Protein AF-A0A838R9N7-F1 (afdb_monomer_lite)

Radius of gyration: 21.09 Å; chains: 1; bounding box: 50×28×42 Å

Foldseek 3Di:
DPVPVVVVVVVVLVPDPPDDPVPPPDDPVRCPDDPVNVVVVLVVVLDDPVLVVQLVVVVVVPDDSVVSVVVSVVVSVVVVD

Secondary structure (DSSP, 8-state):
--HHHHHHHHHHHHHSTT--GGGSPPPGGG----HHHHHHHHHHHH--HHHHHHHHHHHHTT--HHHHHHHHHHHHHHHH-

pLDDT: mean 70.26, std 9.23, range [45.41, 84.0]

Structure (mmCIF, N/CA/C/O backbone):
data_AF-A0A838R9N7-F1
#
_entry.id   AF-A0A838R9N7-F1
#
loop_
_atom_site.group_PDB
_atom_site.id
_atom_site.type_symbol
_atom_site.label_atom_id
_atom_site.label_alt_id
_atom_site.label_comp_id
_atom_site.label_asym_id
_atom_site.label_entity_id
_atom_site.label_seq_id
_atom_site.pdbx_PDB_ins_code
_atom_site.Cartn_x
_atom_site.Cartn_y
_atom_site.Cartn_z
_atom_site.occupancy
_atom_site.B_iso_or_equiv
_atom_site.auth_seq_id
_atom_site.auth_comp_id
_atom_site.auth_asym_id
_atom_site.auth_atom_id
_atom_site.pdbx_PDB_model_num
ATOM 1 N N . MET A 1 1 ? -33.821 11.039 16.692 1.00 45.41 1 MET A N 1
ATOM 2 C CA . MET A 1 1 ? -34.567 9.863 16.190 1.00 45.41 1 MET A CA 1
ATOM 3 C C . MET A 1 1 ? -33.602 8.770 15.683 1.00 45.41 1 MET A C 1
ATOM 5 O O . MET A 1 1 ? -33.906 8.109 14.707 1.00 45.41 1 MET A O 1
ATOM 9 N N . THR A 1 2 ? -32.443 8.567 16.337 1.00 53.16 2 THR A N 1
ATOM 10 C CA . THR A 1 2 ? -31.336 7.702 15.838 1.00 53.16 2 THR A CA 1
ATOM 11 C C . THR A 1 2 ? -30.879 6.664 16.877 1.00 53.16 2 THR A C 1
ATOM 13 O O . THR A 1 2 ? -30.172 5.720 16.558 1.00 53.16 2 THR A O 1
ATOM 16 N N . THR A 1 3 ? -31.316 6.795 18.131 1.00 54.16 3 THR A N 1
ATOM 17 C CA . THR A 1 3 ? -30.897 5.945 19.256 1.00 54.16 3 THR A CA 1
ATOM 18 C C . THR A 1 3 ? -31.678 4.636 19.379 1.00 54.16 3 THR A C 1
ATOM 20 O O . THR A 1 3 ? -31.205 3.725 20.043 1.00 54.16 3 THR A O 1
ATOM 23 N N . GLN A 1 4 ? -32.845 4.504 18.740 1.00 52.34 4 GLN A N 1
ATOM 24 C CA . GLN A 1 4 ? -33.667 3.291 18.854 1.00 52.34 4 GLN A CA 1
ATOM 25 C C . GLN A 1 4 ? -33.218 2.169 17.900 1.00 52.34 4 GLN A C 1
ATOM 27 O O . GLN A 1 4 ? -33.310 1.004 18.266 1.00 52.34 4 GLN A O 1
ATOM 32 N N . HIS A 1 5 ? -32.669 2.500 16.724 1.00 54.31 5 HIS A N 1
ATOM 33 C CA . HIS A 1 5 ? -32.176 1.505 15.758 1.00 54.31 5 HIS A CA 1
ATOM 34 C C . HIS A 1 5 ? -30.936 0.748 16.266 1.00 54.31 5 HIS A C 1
ATOM 36 O O . HIS A 1 5 ? -30.918 -0.475 16.235 1.00 54.31 5 HIS A O 1
ATOM 42 N N . ALA A 1 6 ? -29.953 1.451 16.844 1.00 55.88 6 ALA A N 1
ATOM 43 C CA . ALA A 1 6 ? -28.725 0.827 17.354 1.00 55.88 6 ALA A CA 1
ATOM 44 C C . ALA A 1 6 ? -28.969 -0.187 18.493 1.00 55.88 6 ALA A C 1
ATOM 46 O O . ALA A 1 6 ? -28.186 -1.113 18.692 1.00 55.88 6 ALA A O 1
ATOM 47 N N . LEU A 1 7 ? -30.056 -0.009 19.249 1.00 57.59 7 LEU A N 1
ATOM 48 C CA . LEU A 1 7 ? -30.411 -0.863 20.382 1.00 57.59 7 LEU A CA 1
ATOM 49 C C . LEU A 1 7 ? -31.030 -2.181 19.892 1.00 57.59 7 LEU A C 1
ATOM 51 O O . LEU A 1 7 ? -30.731 -3.232 20.457 1.00 57.59 7 LEU A O 1
ATOM 55 N N . LEU A 1 8 ? -31.818 -2.133 18.811 1.00 60.16 8 LEU A N 1
ATOM 56 C CA . LEU A 1 8 ? -32.386 -3.317 18.158 1.00 60.16 8 LEU A CA 1
ATOM 57 C C . LEU A 1 8 ? -31.281 -4.177 17.528 1.00 60.16 8 LEU A C 1
ATOM 59 O O . LEU A 1 8 ? -31.225 -5.376 17.793 1.00 60.16 8 LEU A O 1
ATOM 63 N N . ASP A 1 9 ? -30.336 -3.550 16.820 1.00 63.81 9 ASP A N 1
ATOM 64 C CA . ASP A 1 9 ? -29.203 -4.248 16.198 1.00 63.81 9 ASP A CA 1
ATOM 65 C C . ASP A 1 9 ? -28.303 -4.926 17.249 1.00 63.81 9 ASP A C 1
ATOM 67 O O . ASP A 1 9 ? -27.818 -6.038 17.049 1.00 63.81 9 ASP A O 1
ATOM 71 N N . SER A 1 10 ? -28.101 -4.287 18.409 1.00 63.12 10 SER A N 1
ATOM 72 C CA . SER A 1 10 ? -27.265 -4.835 19.486 1.00 63.12 10 SER A CA 1
ATOM 73 C C . SER A 1 10 ? -27.864 -6.072 20.167 1.00 63.12 10 SER A C 1
ATOM 75 O O . SER A 1 10 ? -27.120 -6.976 20.552 1.00 63.12 10 SER A O 1
ATOM 77 N N . GLU A 1 11 ? -29.192 -6.141 20.291 1.00 66.19 11 GLU A N 1
ATOM 78 C CA . GLU A 1 11 ? -29.892 -7.284 20.887 1.00 66.19 11 GLU A CA 1
ATOM 79 C C . GLU A 1 11 ? -30.004 -8.453 19.893 1.00 66.19 11 GLU A C 1
ATOM 81 O O . GLU A 1 11 ? -29.854 -9.610 20.291 1.00 66.19 11 GLU A O 1
ATOM 86 N N . GLU A 1 12 ? -30.169 -8.173 18.593 1.00 65.56 12 GLU A N 1
ATOM 87 C CA . GLU A 1 12 ? -30.096 -9.201 17.542 1.00 65.56 12 GLU A CA 1
ATOM 88 C C . GLU A 1 12 ? -28.685 -9.790 17.413 1.00 65.56 12 GLU A C 1
ATOM 90 O O . GLU A 1 12 ? -28.527 -11.013 17.358 1.00 65.56 12 GLU A O 1
ATOM 95 N N . LEU A 1 13 ? -27.645 -8.946 17.457 1.00 64.62 13 LEU A N 1
ATOM 96 C CA . LEU A 1 13 ? -26.250 -9.391 17.434 1.00 64.62 13 LEU A CA 1
ATOM 97 C C . LEU A 1 13 ? -25.936 -10.324 18.606 1.00 64.62 13 LEU A C 1
ATOM 99 O O . LEU A 1 13 ? -25.285 -11.336 18.389 1.00 64.62 13 LEU A O 1
ATOM 103 N N . ARG A 1 14 ? -26.438 -10.044 19.816 1.00 63.22 14 ARG A N 1
ATOM 104 C CA . ARG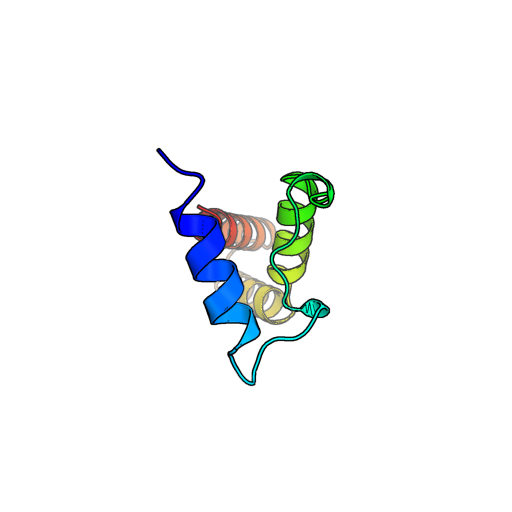 A 1 14 ? -26.228 -10.887 21.012 1.00 63.22 14 ARG A CA 1
ATOM 105 C C . ARG A 1 14 ? -26.913 -12.252 20.953 1.00 63.22 14 ARG A C 1
ATOM 107 O O . ARG A 1 14 ? -26.494 -13.162 21.662 1.00 63.22 14 ARG A O 1
ATOM 114 N N . ARG A 1 15 ? -27.962 -12.399 20.139 1.00 66.06 15 ARG A N 1
ATOM 115 C CA . ARG A 1 15 ? -28.675 -13.672 19.934 1.00 66.06 15 ARG A CA 1
ATOM 116 C C . ARG A 1 15 ? -28.054 -14.537 18.8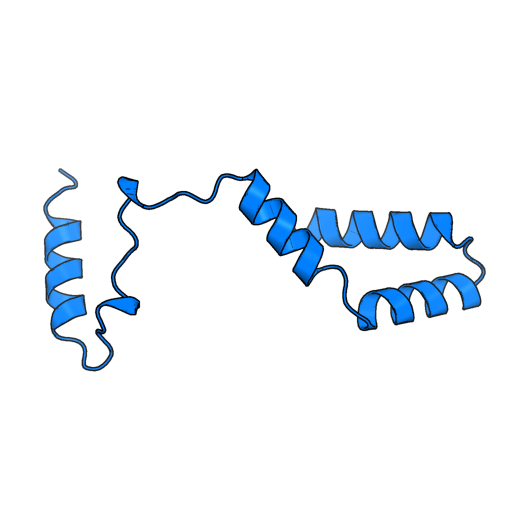39 1.00 66.06 15 ARG A C 1
ATOM 118 O O . ARG A 1 15 ? -28.412 -15.708 18.725 1.00 66.06 15 ARG A O 1
ATOM 125 N N . SER A 1 16 ? -27.134 -13.985 18.046 1.00 66.75 16 SER A N 1
ATOM 126 C CA . SER A 1 16 ? -26.418 -14.738 17.022 1.00 66.75 16 SER A CA 1
ATOM 127 C C . SER A 1 16 ? -25.416 -15.710 17.661 1.00 66.75 16 SER A C 1
ATOM 129 O O . SER A 1 16 ? -24.618 -15.299 18.505 1.00 66.75 16 SER A O 1
ATOM 131 N N . PRO A 1 17 ? -25.373 -16.982 17.229 1.00 65.56 17 PRO A N 1
ATOM 132 C CA . PRO A 1 17 ? -24.394 -17.956 17.713 1.00 65.56 17 PRO A CA 1
ATOM 133 C C . PRO A 1 17 ? -22.932 -17.606 17.371 1.00 65.56 17 PRO A C 1
ATOM 135 O O . PRO A 1 17 ? -22.028 -18.279 17.854 1.00 65.56 17 PRO A O 1
ATOM 138 N N . LEU A 1 18 ? -22.682 -16.564 16.563 1.00 61.56 18 LEU A N 1
ATOM 139 C CA . LEU A 1 18 ? -21.342 -16.036 16.260 1.00 61.56 18 LEU A CA 1
ATOM 140 C C . LEU A 1 18 ? -20.960 -14.795 17.089 1.00 61.56 18 LEU A C 1
ATOM 142 O O . LEU A 1 18 ? -19.959 -14.142 16.793 1.00 61.56 18 LEU A O 1
ATOM 146 N N . TRP A 1 19 ? -21.735 -14.432 18.111 1.00 57.19 19 TRP A N 1
ATOM 147 C CA . TRP A 1 19 ? -21.415 -13.279 18.950 1.00 57.19 19 TRP A CA 1
ATOM 148 C C . TRP A 1 19 ? -20.328 -13.606 19.981 1.00 57.19 19 TRP A C 1
ATOM 150 O O . TRP A 1 19 ? -20.509 -14.470 20.836 1.00 57.19 19 TRP A O 1
ATOM 160 N N . ASN A 1 20 ? -19.203 -12.887 19.920 1.00 64.62 20 ASN A N 1
ATOM 161 C CA . ASN A 1 20 ? -18.094 -12.976 20.874 1.00 64.62 20 ASN A CA 1
ATOM 162 C C . ASN A 1 20 ? -17.745 -11.556 21.374 1.00 64.62 20 ASN A C 1
ATOM 164 O O . ASN A 1 20 ? -17.770 -10.630 20.560 1.00 64.62 20 ASN A O 1
ATOM 168 N N . PRO A 1 21 ? -17.387 -11.337 22.654 1.00 61.84 21 PRO A N 1
ATOM 169 C CA . PRO A 1 21 ? -16.838 -10.068 23.147 1.00 61.84 21 PRO A CA 1
ATOM 170 C C . PRO A 1 21 ? -15.705 -9.463 22.300 1.00 61.84 21 PRO A C 1
ATOM 172 O O . PRO A 1 21 ? -15.610 -8.239 22.241 1.00 61.84 21 PRO A O 1
ATOM 175 N N . ASP A 1 22 ? -14.903 -10.273 21.600 1.00 58.03 22 ASP A N 1
ATOM 176 C CA . ASP A 1 22 ? -13.856 -9.779 20.684 1.00 58.03 22 ASP A CA 1
ATOM 177 C C . ASP A 1 22 ? -14.407 -9.221 19.360 1.00 58.03 22 ASP A C 1
ATOM 179 O O . ASP A 1 22 ? -13.764 -8.404 18.707 1.00 58.03 22 ASP A O 1
ATOM 183 N N . LEU A 1 23 ? -15.609 -9.652 18.964 1.00 58.50 23 LEU A N 1
ATOM 184 C CA . LEU A 1 23 ? -16.324 -9.197 17.766 1.00 58.50 23 LEU A CA 1
ATOM 185 C C . LEU A 1 23 ? -17.271 -8.027 18.065 1.00 58.50 23 LEU A C 1
ATOM 187 O O . LEU A 1 23 ? -17.946 -7.529 17.162 1.00 58.50 23 LEU A O 1
ATOM 191 N N . ALA A 1 24 ? -17.357 -7.595 19.326 1.00 61.22 24 ALA A N 1
ATOM 192 C CA . ALA A 1 24 ? -18.188 -6.467 19.699 1.00 61.22 24 ALA A CA 1
ATOM 193 C C . ALA A 1 24 ? -17.706 -5.193 18.972 1.00 61.22 24 ALA A C 1
ATOM 195 O O . ALA A 1 24 ? -16.497 -4.943 18.907 1.00 61.22 24 ALA A O 1
ATOM 196 N N . PRO A 1 25 ? -18.626 -4.359 18.446 1.00 57.94 25 PRO A N 1
ATOM 197 C CA . PRO A 1 25 ? -18.268 -3.114 17.780 1.00 57.94 25 PRO A CA 1
ATOM 198 C C . PRO A 1 25 ? -17.358 -2.268 18.670 1.00 57.94 25 PRO A C 1
ATOM 200 O O . PRO A 1 25 ? -17.673 -1.998 19.833 1.00 57.94 25 PRO A O 1
ATOM 203 N N . THR A 1 26 ? -16.212 -1.851 18.135 1.00 60.16 26 THR A N 1
ATOM 204 C CA . THR A 1 26 ? -15.246 -1.058 18.892 1.00 60.16 26 THR A CA 1
ATOM 205 C C . THR A 1 26 ? -15.864 0.300 19.217 1.00 60.16 26 THR A C 1
ATOM 207 O O . THR A 1 26 ? -16.223 1.058 18.315 1.00 60.16 26 THR A O 1
ATOM 210 N N . GLN A 1 27 ? -16.005 0.601 20.509 1.00 60.75 27 GLN A N 1
ATOM 211 C CA . GLN A 1 27 ? -16.561 1.872 20.976 1.00 60.75 27 GLN A CA 1
ATOM 212 C C . GLN A 1 27 ? -15.713 3.056 20.465 1.00 60.75 27 GLN A C 1
ATOM 214 O O . GLN A 1 27 ? -14.487 2.912 20.362 1.00 60.75 27 GLN A O 1
ATOM 219 N N . PRO A 1 28 ? -16.314 4.219 20.143 1.00 59.34 28 PRO A N 1
ATOM 220 C CA . PRO A 1 28 ? -15.594 5.378 19.611 1.00 59.34 28 PRO A CA 1
ATOM 221 C C . PRO A 1 28 ? -14.423 5.822 20.496 1.00 59.34 28 PRO A C 1
ATOM 223 O O . PRO A 1 28 ? -13.383 6.211 19.966 1.00 59.34 28 PRO A O 1
ATOM 226 N N . GLU A 1 29 ? -14.540 5.684 21.822 1.00 60.16 29 GLU A N 1
ATOM 227 C CA . GLU A 1 29 ? -13.487 6.050 22.781 1.00 60.16 29 GLU A CA 1
ATOM 228 C C . GLU A 1 29 ? -12.269 5.107 22.740 1.00 60.16 29 GLU A C 1
ATOM 230 O O . GLU A 1 29 ? -11.208 5.437 23.266 1.00 60.16 29 GLU A O 1
ATOM 235 N N . ARG A 1 30 ? -12.393 3.934 22.101 1.00 60.84 30 ARG A N 1
ATOM 236 C CA . ARG A 1 30 ? -11.310 2.949 21.931 1.00 60.84 30 ARG A CA 1
ATOM 237 C C . ARG A 1 30 ? -10.629 3.028 20.561 1.00 60.84 30 ARG A C 1
ATOM 239 O O . ARG A 1 30 ? -9.700 2.260 20.305 1.00 60.84 30 ARG A O 1
ATOM 246 N N . ARG A 1 31 ? -11.041 3.949 19.677 1.00 62.91 31 ARG A N 1
ATOM 247 C CA . ARG A 1 31 ? -10.358 4.199 18.395 1.00 62.91 31 ARG A CA 1
ATOM 248 C C . ARG A 1 31 ? -9.054 4.967 18.622 1.00 62.91 31 ARG A C 1
ATOM 250 O O . ARG A 1 31 ? -8.981 6.175 18.440 1.00 62.91 31 ARG A O 1
ATOM 257 N N . THR A 1 32 ? -7.998 4.245 18.979 1.00 67.81 32 THR A N 1
ATOM 258 C CA . THR A 1 32 ? -6.628 4.787 19.065 1.00 67.81 32 THR A CA 1
ATOM 259 C C . THR A 1 32 ? -5.939 4.884 17.699 1.00 67.81 32 THR A C 1
ATOM 261 O O . THR A 1 32 ? -4.851 5.445 17.574 1.00 67.81 32 THR A O 1
ATOM 264 N N . TRP A 1 33 ? -6.563 4.334 16.655 1.00 58.72 33 TRP A N 1
ATOM 265 C CA . TRP A 1 33 ? -6.030 4.313 15.300 1.00 58.72 33 TRP A CA 1
ATOM 266 C C . TRP A 1 33 ? -6.361 5.614 14.579 1.00 58.72 33 TRP A C 1
ATOM 268 O O . TRP A 1 33 ? -7.437 5.779 14.011 1.00 58.72 33 TRP A O 1
ATOM 278 N N . SER A 1 34 ? -5.406 6.541 14.618 1.00 70.25 34 SER A N 1
ATOM 279 C CA . SER A 1 34 ? -5.396 7.710 13.739 1.00 70.25 34 SER A CA 1
ATOM 280 C C . SER A 1 34 ? -5.218 7.273 12.279 1.00 70.25 34 SER A C 1
ATOM 282 O O . SER A 1 34 ? -4.695 6.189 12.005 1.00 70.25 34 SER A O 1
ATOM 284 N N . THR A 1 35 ? -5.581 8.136 11.330 1.00 72.69 35 THR A N 1
ATOM 285 C CA . THR A 1 35 ? -5.355 7.944 9.886 1.00 72.69 35 THR A CA 1
ATOM 286 C C . THR A 1 35 ? -3.902 7.567 9.574 1.00 72.69 35 THR A C 1
ATOM 288 O O . THR A 1 35 ? -3.648 6.795 8.655 1.00 72.69 35 THR A O 1
ATOM 291 N N . TYR A 1 36 ? -2.948 8.033 10.388 1.00 72.38 36 TYR A N 1
ATOM 292 C CA . TYR A 1 36 ? -1.537 7.655 10.286 1.00 72.38 36 TYR A CA 1
ATOM 293 C C . TYR A 1 36 ? -1.280 6.165 10.565 1.00 72.38 36 TYR A C 1
ATOM 295 O O . TYR A 1 36 ? -0.529 5.530 9.834 1.00 72.38 36 TYR A O 1
ATOM 303 N N . ASN A 1 37 ? -1.930 5.583 11.578 1.00 78.50 37 ASN A N 1
ATOM 304 C CA . ASN A 1 37 ? -1.768 4.162 11.914 1.00 78.50 37 ASN A CA 1
ATOM 305 C C . ASN A 1 37 ? -2.343 3.274 10.805 1.00 78.50 37 ASN A C 1
ATOM 307 O O . ASN A 1 37 ? -1.766 2.245 10.464 1.00 78.50 37 ASN A O 1
ATOM 311 N N . ILE A 1 38 ? -3.448 3.716 10.198 1.00 76.25 38 ILE A N 1
ATOM 312 C CA . ILE A 1 38 ? -4.063 3.049 9.047 1.00 76.25 38 ILE A CA 1
ATOM 313 C C . ILE A 1 38 ? -3.140 3.143 7.827 1.00 76.25 38 ILE A C 1
ATOM 315 O O . ILE A 1 38 ? -2.885 2.127 7.189 1.00 76.25 38 ILE A O 1
ATOM 319 N N . ALA A 1 39 ? -2.579 4.323 7.542 1.00 78.44 39 ALA A N 1
ATOM 320 C CA . ALA A 1 39 ? -1.631 4.508 6.444 1.00 78.44 39 ALA A CA 1
ATOM 321 C C . ALA A 1 39 ? -0.354 3.671 6.634 1.00 78.44 39 ALA A C 1
ATOM 323 O O . ALA A 1 39 ? 0.109 3.035 5.692 1.00 78.44 39 ALA A O 1
ATOM 324 N N . ALA A 1 40 ? 0.191 3.614 7.851 1.00 77.38 40 ALA A N 1
ATOM 325 C CA . ALA A 1 40 ? 1.371 2.813 8.163 1.00 77.38 40 ALA A CA 1
ATOM 326 C C . ALA A 1 40 ? 1.106 1.305 8.013 1.00 77.38 40 ALA A C 1
ATOM 328 O O . ALA A 1 40 ? 1.914 0.603 7.404 1.00 77.38 40 ALA A O 1
ATOM 329 N N . LEU A 1 41 ? -0.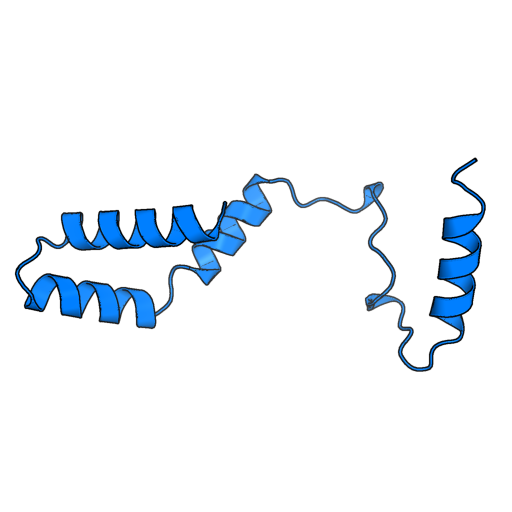039 0.810 8.502 1.00 80.06 41 LEU A N 1
ATOM 330 C CA . LEU A 1 41 ? -0.439 -0.584 8.294 1.00 80.06 41 LEU A CA 1
ATOM 331 C C . LEU A 1 41 ? -0.658 -0.882 6.808 1.00 80.06 41 LEU A C 1
ATOM 333 O O . LEU A 1 41 ? -0.232 -1.923 6.316 1.00 80.06 41 LEU A O 1
ATOM 337 N N . TRP A 1 42 ? -1.277 0.044 6.082 1.00 78.88 42 TRP A N 1
ATOM 338 C CA . TRP A 1 42 ? -1.520 -0.102 4.656 1.00 78.88 42 TRP A CA 1
ATOM 339 C C . TRP A 1 42 ? -0.215 -0.169 3.848 1.00 78.88 42 TRP A C 1
ATOM 341 O O . TRP A 1 42 ? -0.074 -1.055 3.007 1.00 78.88 42 TRP A O 1
ATOM 351 N N . ILE A 1 43 ? 0.776 0.679 4.149 1.00 76.12 43 ILE A N 1
ATOM 352 C CA . ILE A 1 43 ? 2.114 0.596 3.537 1.00 76.12 43 ILE A CA 1
ATOM 353 C C . ILE A 1 43 ? 2.775 -0.744 3.885 1.00 76.12 43 ILE A C 1
ATOM 355 O O . ILE A 1 43 ? 3.318 -1.401 3.000 1.00 76.12 43 ILE A O 1
ATOM 359 N N . GLY A 1 44 ? 2.687 -1.182 5.145 1.00 75.69 44 GLY A N 1
ATOM 360 C CA . GLY A 1 44 ? 3.226 -2.471 5.586 1.00 75.69 44 GLY A CA 1
ATOM 361 C C . GLY A 1 44 ? 2.611 -3.674 4.861 1.00 75.69 44 GLY A C 1
ATOM 362 O O . GLY A 1 44 ? 3.317 -4.633 4.572 1.00 75.69 44 GLY A O 1
ATOM 363 N N . MET A 1 45 ? 1.323 -3.605 4.517 1.00 74.81 45 MET A N 1
ATOM 364 C CA . MET A 1 45 ? 0.635 -4.634 3.725 1.00 74.81 45 MET A CA 1
ATOM 365 C C . MET A 1 45 ? 0.923 -4.521 2.218 1.00 74.81 45 MET A C 1
ATOM 367 O O . MET A 1 45 ? 0.952 -5.531 1.520 1.00 74.81 45 MET A O 1
ATOM 371 N N . SER A 1 46 ? 1.148 -3.305 1.711 1.00 71.19 46 SER A N 1
ATOM 372 C CA . SER A 1 46 ? 1.415 -3.023 0.290 1.00 71.19 46 SER A CA 1
ATOM 373 C C . SER A 1 46 ? 2.841 -3.399 -0.139 1.00 71.19 46 SER A C 1
ATOM 375 O O . SER A 1 46 ? 3.101 -3.736 -1.300 1.00 71.19 46 SER A O 1
ATOM 377 N N . VAL A 1 47 ? 3.791 -3.364 0.800 1.00 69.38 47 VAL A N 1
ATOM 378 C CA . VAL A 1 47 ? 5.178 -3.792 0.583 1.00 69.38 47 VAL A CA 1
ATOM 379 C C . VAL A 1 47 ? 5.303 -5.279 0.922 1.00 69.38 47 VAL A C 1
ATOM 381 O O . VAL A 1 47 ? 5.610 -5.663 2.046 1.00 69.38 47 VAL A O 1
ATOM 384 N N . VAL A 1 48 ? 5.080 -6.131 -0.077 1.00 74.75 48 VAL A N 1
ATOM 385 C CA . VAL A 1 48 ? 5.249 -7.590 0.016 1.00 74.75 48 VAL A CA 1
ATOM 386 C C . VAL A 1 48 ? 6.229 -8.082 -1.053 1.00 74.75 48 VAL A C 1
ATOM 388 O O . VAL A 1 48 ? 6.496 -7.383 -2.029 1.00 74.75 48 VAL A O 1
ATOM 391 N N . ILE A 1 49 ? 6.768 -9.296 -0.896 1.00 73.56 49 ILE A N 1
ATOM 392 C CA . ILE A 1 49 ? 7.704 -9.938 -1.842 1.00 73.56 49 ILE A CA 1
ATOM 393 C C . ILE A 1 49 ? 7.210 -9.834 -3.295 1.00 73.56 49 ILE A C 1
ATOM 395 O O . ILE A 1 49 ? 7.991 -9.504 -4.182 1.00 73.56 49 ILE A O 1
ATOM 399 N N . THR A 1 50 ? 5.907 -10.008 -3.533 1.00 74.00 50 THR A N 1
ATOM 400 C CA . THR A 1 50 ? 5.278 -9.863 -4.856 1.00 74.00 50 THR A CA 1
ATOM 401 C C . THR A 1 50 ? 5.537 -8.497 -5.497 1.00 74.00 50 THR A C 1
ATOM 403 O O . THR A 1 50 ? 5.773 -8.415 -6.699 1.00 74.00 50 THR A O 1
ATOM 406 N N . THR A 1 51 ? 5.554 -7.425 -4.706 1.00 75.00 51 THR A N 1
ATOM 407 C CA . THR A 1 51 ? 5.846 -6.062 -5.161 1.00 75.00 51 THR A CA 1
ATOM 408 C C . THR A 1 51 ? 7.301 -5.924 -5.614 1.00 75.00 51 THR A C 1
ATOM 410 O O . THR A 1 51 ? 7.574 -5.291 -6.632 1.00 75.00 51 THR A O 1
ATOM 413 N N . TYR A 1 52 ? 8.237 -6.573 -4.915 1.00 74.56 52 TYR A N 1
ATOM 414 C CA . TYR A 1 52 ? 9.639 -6.636 -5.339 1.00 74.56 52 TYR A CA 1
ATOM 415 C C . TYR A 1 52 ? 9.817 -7.458 -6.618 1.00 74.56 52 TYR A C 1
ATOM 417 O O . TYR A 1 52 ? 10.586 -7.063 -7.492 1.00 74.56 52 TYR A O 1
ATOM 425 N N . THR A 1 53 ? 9.077 -8.558 -6.770 1.00 80.56 53 THR A N 1
ATOM 426 C CA . THR A 1 53 ? 9.063 -9.341 -8.014 1.00 80.56 53 THR A CA 1
ATOM 427 C C . THR A 1 53 ? 8.516 -8.520 -9.183 1.00 80.56 53 THR A C 1
ATOM 429 O O . THR A 1 53 ? 9.102 -8.530 -10.263 1.00 80.56 53 THR A O 1
ATOM 432 N N . LEU A 1 54 ? 7.446 -7.752 -8.961 1.00 77.62 54 LEU A N 1
ATOM 433 C CA . LEU 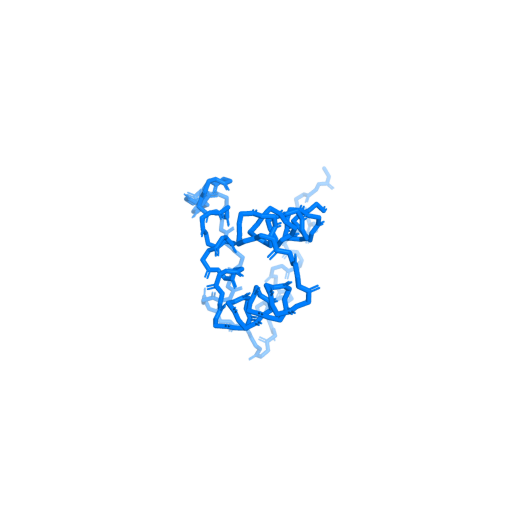A 1 54 ? 6.877 -6.846 -9.960 1.00 77.62 54 LEU A CA 1
ATOM 434 C C . LEU A 1 54 ? 7.876 -5.742 -10.351 1.00 77.62 54 LEU A C 1
ATOM 436 O O . LEU A 1 54 ? 8.056 -5.461 -11.534 1.00 77.62 54 LEU A O 1
ATOM 440 N N . ALA A 1 55 ? 8.576 -5.159 -9.370 1.00 78.00 55 ALA A N 1
ATOM 441 C CA . ALA A 1 55 ? 9.647 -4.193 -9.614 1.00 78.00 55 ALA A CA 1
ATOM 442 C C . ALA A 1 55 ? 10.782 -4.803 -10.449 1.00 78.00 55 ALA A C 1
ATOM 444 O O . ALA A 1 55 ? 11.253 -4.166 -11.388 1.00 78.00 55 ALA A O 1
ATOM 445 N N . GLY A 1 56 ? 11.179 -6.044 -10.146 1.00 79.19 56 GLY A N 1
ATOM 446 C CA . GLY A 1 56 ? 12.157 -6.804 -10.925 1.00 79.19 56 GLY A CA 1
ATOM 447 C C . GLY A 1 56 ? 11.726 -6.988 -12.380 1.00 79.19 56 GLY A C 1
ATOM 448 O O . GLY A 1 56 ? 12.512 -6.696 -13.276 1.00 79.19 56 GLY A O 1
ATOM 449 N N . GLY A 1 57 ? 10.463 -7.357 -12.619 1.00 78.69 57 GLY A N 1
ATOM 450 C CA . GLY A 1 57 ? 9.905 -7.487 -13.969 1.00 78.69 57 GLY A CA 1
ATOM 451 C C . GLY A 1 57 ? 9.859 -6.164 -14.744 1.00 78.69 57 GLY A C 1
ATOM 452 O O . GLY A 1 57 ? 10.132 -6.142 -15.941 1.00 78.69 57 GLY A O 1
ATOM 453 N N . PHE A 1 58 ? 9.587 -5.038 -14.075 1.00 76.81 58 PHE A N 1
ATOM 454 C CA . PHE A 1 58 ? 9.671 -3.719 -14.715 1.00 76.81 58 PHE A CA 1
ATOM 455 C C . PHE A 1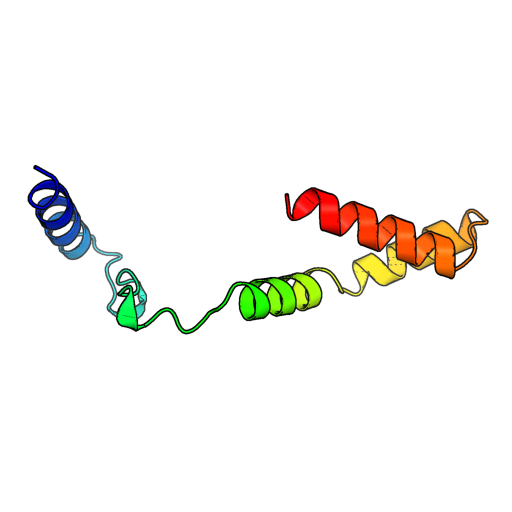 58 ? 11.110 -3.320 -15.049 1.00 76.81 58 PHE A C 1
ATOM 457 O O . PHE A 1 58 ? 11.354 -2.750 -16.113 1.00 76.81 58 PHE A O 1
ATOM 464 N N . ILE A 1 59 ? 12.064 -3.631 -14.169 1.00 80.06 59 ILE A N 1
ATOM 465 C CA . ILE A 1 59 ? 13.485 -3.372 -14.421 1.00 80.06 59 ILE A CA 1
ATOM 466 C C . ILE A 1 59 ? 13.989 -4.225 -15.590 1.00 80.06 59 ILE A C 1
ATOM 468 O O . ILE A 1 59 ? 14.683 -3.713 -16.466 1.00 80.06 59 ILE A O 1
ATOM 472 N N . GLU A 1 60 ? 13.587 -5.493 -15.654 1.00 80.25 60 GLU A N 1
ATOM 473 C CA . GLU A 1 60 ? 13.887 -6.391 -16.774 1.00 80.25 60 GLU A CA 1
ATOM 474 C C . GLU A 1 60 ? 13.253 -5.907 -18.089 1.00 80.25 60 GLU A C 1
ATOM 476 O O . GLU A 1 60 ? 13.886 -5.964 -19.141 1.00 80.25 60 GLU A O 1
ATOM 481 N N . ALA A 1 61 ? 12.050 -5.325 -18.026 1.00 79.19 61 ALA A N 1
ATOM 482 C CA . ALA A 1 61 ? 11.398 -4.672 -19.161 1.00 79.19 61 ALA A CA 1
ATOM 483 C C . ALA A 1 61 ? 12.078 -3.355 -19.606 1.00 79.19 61 ALA A C 1
ATOM 485 O O . ALA A 1 61 ? 11.651 -2.750 -20.591 1.00 79.19 61 ALA A O 1
ATOM 486 N N . GLY A 1 62 ? 13.134 -2.908 -18.915 1.00 79.06 62 GLY A N 1
ATOM 487 C CA . GLY A 1 62 ? 13.946 -1.748 -19.289 1.00 79.06 62 GLY A CA 1
ATOM 488 C C . GLY A 1 62 ? 13.629 -0.452 -18.535 1.00 79.06 62 GLY A C 1
ATOM 489 O O . GLY A 1 62 ? 14.180 0.593 -18.886 1.00 79.06 62 GLY A O 1
ATOM 490 N N . MET A 1 63 ? 12.773 -0.477 -17.504 1.00 80.25 63 MET A N 1
ATOM 491 C CA . MET A 1 63 ? 12.564 0.686 -16.630 1.00 80.25 63 MET A CA 1
ATOM 492 C C . MET A 1 63 ? 13.694 0.837 -15.608 1.00 80.25 63 MET A C 1
ATOM 494 O O . MET A 1 63 ? 14.183 -0.130 -15.029 1.00 80.25 63 MET A O 1
ATOM 498 N N . ASN A 1 64 ? 14.062 2.080 -15.295 1.00 81.75 64 ASN A N 1
ATOM 499 C CA . ASN A 1 64 ? 14.965 2.332 -14.174 1.00 81.75 64 ASN A CA 1
ATOM 500 C C . ASN A 1 64 ? 14.305 1.935 -12.844 1.00 81.75 64 ASN A C 1
ATOM 502 O O . ASN A 1 64 ? 13.103 2.124 -12.648 1.00 81.75 64 ASN A O 1
ATOM 506 N N . TRP A 1 65 ? 15.107 1.463 -11.888 1.00 74.31 65 TRP A N 1
ATOM 507 C CA . TRP A 1 65 ? 14.637 1.017 -10.569 1.00 74.31 65 TRP A CA 1
ATOM 508 C C . TRP A 1 65 ? 13.799 2.071 -9.823 1.00 74.31 65 TRP A C 1
ATOM 510 O O . TRP A 1 65 ? 12.780 1.743 -9.216 1.00 74.31 65 TRP A O 1
ATOM 520 N N . TRP A 1 66 ? 14.162 3.352 -9.942 1.00 77.56 66 TRP A N 1
ATOM 521 C CA . TRP A 1 66 ? 13.380 4.467 -9.399 1.00 77.56 66 TRP A CA 1
ATOM 522 C C . TRP A 1 66 ? 12.021 4.652 -10.087 1.00 77.56 66 TRP A C 1
ATOM 524 O O . TRP A 1 66 ? 11.044 4.982 -9.417 1.00 77.56 66 TRP A O 1
ATOM 534 N N . GLN A 1 67 ? 11.929 4.430 -11.404 1.00 80.31 67 GLN A N 1
ATOM 535 C CA . GLN A 1 67 ? 10.657 4.511 -12.133 1.00 80.31 67 GLN A CA 1
ATOM 536 C C . GLN A 1 67 ? 9.730 3.366 -11.722 1.00 80.31 67 GLN A C 1
ATOM 538 O O . GLN A 1 67 ? 8.552 3.599 -11.475 1.00 80.31 67 GLN A O 1
ATOM 543 N N . ALA A 1 68 ? 10.269 2.151 -11.574 1.00 80.12 68 ALA A N 1
ATOM 544 C CA . ALA A 1 68 ? 9.509 1.000 -11.089 1.00 80.12 68 ALA A CA 1
ATOM 545 C C . ALA A 1 68 ? 8.944 1.245 -9.680 1.00 80.12 68 ALA A C 1
ATOM 547 O O . ALA A 1 68 ? 7.762 0.998 -9.442 1.00 80.12 68 ALA A O 1
ATOM 548 N N . MET A 1 69 ? 9.746 1.818 -8.773 1.00 77.94 69 MET A N 1
ATOM 549 C CA . MET A 1 69 ? 9.284 2.226 -7.441 1.00 77.94 69 MET A CA 1
ATOM 550 C C . MET A 1 69 ? 8.136 3.242 -7.492 1.00 77.94 69 MET A C 1
ATOM 552 O O . MET A 1 69 ? 7.154 3.079 -6.772 1.00 77.94 69 MET A O 1
ATOM 556 N N . ILE A 1 70 ? 8.236 4.276 -8.336 1.00 81.62 70 ILE A N 1
ATOM 557 C CA . ILE A 1 70 ? 7.192 5.306 -8.459 1.00 8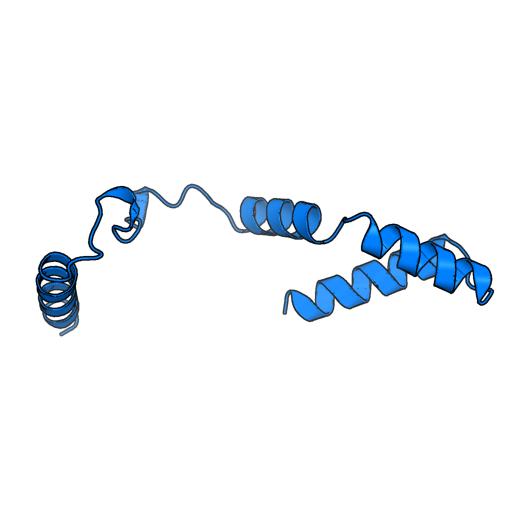1.62 70 ILE A CA 1
ATOM 558 C C . ILE A 1 70 ? 5.904 4.723 -9.052 1.00 81.62 70 ILE A C 1
ATOM 560 O O . ILE A 1 70 ? 4.822 5.027 -8.556 1.00 81.62 70 ILE A O 1
ATOM 564 N N . THR A 1 71 ? 5.997 3.861 -10.066 1.00 82.56 71 THR A N 1
ATOM 565 C CA . THR A 1 71 ? 4.828 3.199 -10.668 1.00 82.56 71 THR A CA 1
ATOM 566 C C . THR A 1 71 ? 4.101 2.315 -9.656 1.00 82.56 71 THR A C 1
ATOM 568 O O . THR A 1 71 ? 2.875 2.345 -9.571 1.00 82.56 71 THR A O 1
ATOM 571 N N . ILE A 1 72 ? 4.850 1.571 -8.842 1.00 78.88 72 ILE A N 1
ATOM 572 C CA . ILE A 1 72 ? 4.295 0.758 -7.756 1.00 78.88 72 ILE A CA 1
ATOM 573 C C . ILE A 1 72 ? 3.647 1.640 -6.687 1.00 78.88 72 ILE A C 1
ATOM 575 O O . ILE A 1 72 ? 2.543 1.338 -6.233 1.00 78.88 72 ILE A O 1
ATOM 579 N N . LEU A 1 73 ? 4.311 2.729 -6.291 1.00 80.75 73 LEU A N 1
ATOM 580 C CA . LEU A 1 73 ? 3.778 3.675 -5.315 1.00 80.75 73 LEU A CA 1
ATOM 581 C C . LEU A 1 73 ? 2.461 4.284 -5.810 1.00 80.75 73 LEU A C 1
ATOM 583 O O . LEU A 1 73 ? 1.491 4.316 -5.061 1.00 80.75 73 LEU A O 1
ATOM 587 N N . LEU A 1 74 ? 2.403 4.699 -7.077 1.00 84.00 74 LEU A N 1
ATOM 588 C CA . LEU A 1 74 ? 1.189 5.215 -7.710 1.00 84.00 74 LEU A CA 1
ATOM 589 C C . LEU A 1 74 ? 0.072 4.172 -7.754 1.00 84.00 74 LEU A C 1
ATOM 591 O O . LEU A 1 74 ? -1.055 4.490 -7.388 1.00 84.00 74 LEU A O 1
ATOM 595 N N . GLY A 1 75 ? 0.377 2.936 -8.158 1.00 80.31 75 GLY A N 1
ATOM 596 C CA . GLY A 1 75 ? -0.605 1.851 -8.180 1.00 80.31 75 GLY A CA 1
ATOM 597 C C . GLY A 1 75 ? -1.216 1.604 -6.802 1.00 80.31 75 GLY A C 1
ATOM 598 O O . GLY A 1 75 ? -2.433 1.502 -6.674 1.00 80.31 75 GLY A O 1
ATOM 599 N N . ASN A 1 76 ? -0.387 1.600 -5.758 1.00 76.50 76 ASN A N 1
ATOM 600 C CA . ASN A 1 76 ? -0.868 1.477 -4.388 1.00 76.50 76 ASN A CA 1
ATOM 601 C C . ASN A 1 76 ? -1.690 2.718 -3.978 1.00 76.50 76 ASN A C 1
ATOM 603 O O . ASN A 1 76 ? -2.812 2.570 -3.507 1.00 76.50 76 ASN A O 1
ATOM 607 N N . CYS A 1 77 ? -1.226 3.946 -4.232 1.00 76.38 77 CYS A N 1
ATOM 608 C CA . CYS A 1 77 ? -1.999 5.161 -3.929 1.00 76.38 77 CYS A CA 1
ATOM 609 C C . CYS A 1 77 ? -3.388 5.184 -4.592 1.00 76.38 77 CYS A C 1
ATOM 611 O O . CYS A 1 77 ? -4.321 5.712 -3.999 1.00 76.38 77 CYS A O 1
ATOM 613 N N . ILE A 1 78 ? -3.537 4.608 -5.789 1.00 79.56 78 ILE A N 1
ATOM 614 C CA . ILE A 1 78 ? -4.839 4.474 -6.461 1.00 79.56 78 ILE A CA 1
ATOM 615 C C . ILE A 1 78 ? -5.753 3.496 -5.716 1.00 79.56 78 ILE A C 1
ATOM 617 O O . ILE A 1 78 ? -6.929 3.782 -5.571 1.00 79.56 78 ILE A O 1
ATOM 621 N N . VAL A 1 79 ? -5.229 2.367 -5.229 1.00 76.75 79 VAL A N 1
ATOM 622 C CA . VAL A 1 79 ? -6.007 1.389 -4.440 1.00 76.75 79 VAL A CA 1
ATOM 623 C C . VAL A 1 79 ? -6.455 1.964 -3.092 1.00 76.75 79 VAL A C 1
ATOM 625 O O . VAL A 1 79 ? -7.448 1.513 -2.528 1.00 76.75 79 VAL A O 1
ATOM 628 N N . LEU A 1 80 ? -5.707 2.929 -2.552 1.00 70.12 80 LEU A N 1
ATOM 629 C CA . LEU A 1 80 ? -6.026 3.582 -1.283 1.00 70.12 80 LEU A CA 1
ATOM 630 C C . LEU A 1 80 ? -7.220 4.553 -1.379 1.00 70.12 80 LEU A C 1
ATOM 632 O O . LEU A 1 80 ? -7.863 4.793 -0.356 1.00 70.12 80 LEU A O 1
ATOM 636 N N . ILE A 1 81 ? -7.472 5.134 -2.557 1.00 68.88 81 ILE A N 1
ATOM 637 C CA . ILE A 1 81 ? -8.590 6.060 -2.827 1.00 68.88 81 ILE A CA 1
ATOM 638 C C . ILE A 1 81 ? -9.861 5.261 -3.117 1.00 68.88 81 ILE A C 1
ATOM 640 O O . ILE A 1 81 ? -10.908 5.628 -2.538 1.00 68.88 81 ILE A O 1
#

Sequence (81 aa):
MTTQHALLDSEELRRSPLWNPDLAPTQPERRTWSTYNIAALWIGMSVVITTYTLAGGFIEAGMNWWQAMITILLGNCIVLI